Protein AF-A0A5K1EEK2-F1 (afdb_monomer_lite)

pLDDT: mean 88.05, std 8.61, range [51.78, 96.12]

Secondary structure (DSSP, 8-state):
--PPPSS-HHHHHHHHHHHHH--S-GGGSSHHHHIIIIIHHHHHHHHHHHT-

Sequence (52 aa):
MTEAPFGSREKLLKKQQYFQSVHKYTHLKGPFDKITSVAIPLAFAVTCGTMI

Foldseek 3Di:
DDDDPPDDCPVVVVVVVQQVVAPDDPQPSDPVSCCVVPVVVVVVCVVVVVVD

Radius of gyration: 17.66 Å; chains: 1; bounding box: 40×13×50 Å

Organism: NCBI:txid210225

InterPro domains:
  IPR039297 Cytochrome c oxidase subunit VII [PF02238] (10-49)

Structure (mmCIF, N/CA/C/O backbone):
data_AF-A0A5K1EEK2-F1
#
_entry.id   AF-A0A5K1EEK2-F1
#
loop_
_atom_site.group_PDB
_atom_site.id
_atom_site.type_symbol
_atom_site.labe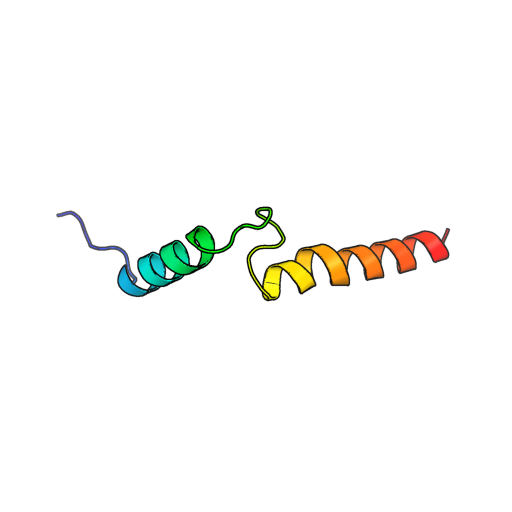l_atom_id
_atom_site.label_alt_id
_atom_site.label_comp_id
_atom_site.label_asym_id
_atom_site.label_entity_id
_atom_site.label_seq_id
_atom_site.pdbx_PDB_ins_code
_atom_site.Cartn_x
_atom_site.Cartn_y
_atom_site.Cartn_z
_atom_site.occupancy
_atom_site.B_iso_or_equiv
_atom_site.auth_seq_id
_atom_site.auth_comp_id
_atom_site.auth_asym_id
_atom_site.auth_atom_id
_atom_site.pdbx_PDB_model_num
ATOM 1 N N . MET A 1 1 ? -7.255 -7.195 35.291 1.00 51.78 1 MET A N 1
ATOM 2 C CA . MET A 1 1 ? -7.671 -6.053 34.449 1.00 51.78 1 MET A CA 1
ATOM 3 C C . MET A 1 1 ? -7.037 -6.248 33.083 1.00 51.78 1 MET A C 1
ATOM 5 O O . MET A 1 1 ? -5.824 -6.376 33.024 1.00 51.78 1 MET A O 1
ATOM 9 N N . THR A 1 2 ? -7.828 -6.378 32.017 1.00 74.75 2 THR A N 1
ATOM 10 C CA . THR A 1 2 ? -7.302 -6.446 30.643 1.00 74.75 2 THR A CA 1
ATOM 11 C C . THR A 1 2 ? -7.289 -5.029 30.099 1.00 74.75 2 THR A C 1
ATOM 13 O O . THR A 1 2 ? -8.342 -4.485 29.773 1.00 74.75 2 THR A O 1
ATOM 16 N N . GLU A 1 3 ? -6.118 -4.405 30.077 1.00 76.88 3 GLU A N 1
ATOM 17 C CA . GLU A 1 3 ? -5.959 -3.062 29.528 1.00 76.88 3 GLU A CA 1
ATOM 18 C C . GLU A 1 3 ? -6.239 -3.092 28.022 1.00 76.88 3 GLU A C 1
ATOM 20 O O . GLU A 1 3 ? -5.801 -3.998 27.304 1.00 76.88 3 GLU A O 1
ATOM 25 N N . ALA A 1 4 ? -7.026 -2.133 27.534 1.00 73.75 4 ALA A N 1
ATOM 26 C CA . ALA A 1 4 ? -7.245 -2.003 26.103 1.00 73.75 4 ALA A CA 1
ATOM 27 C C . ALA A 1 4 ? -5.927 -1.557 25.440 1.00 73.75 4 ALA A C 1
ATOM 29 O O . ALA A 1 4 ? -5.232 -0.703 25.991 1.00 73.75 4 ALA A O 1
ATOM 30 N N . PRO A 1 5 ? -5.561 -2.115 24.271 1.00 76.75 5 PRO A N 1
ATOM 31 C CA . PRO A 1 5 ? -4.334 -1.731 23.582 1.00 76.75 5 PRO A CA 1
ATOM 32 C C . PRO A 1 5 ? -4.299 -0.221 23.309 1.00 76.75 5 PRO A C 1
ATOM 34 O O . PRO A 1 5 ? -5.340 0.388 23.069 1.00 76.75 5 PRO A O 1
ATOM 37 N N . PHE A 1 6 ? -3.093 0.356 23.275 1.00 77.69 6 PHE A N 1
ATOM 38 C CA . PHE A 1 6 ? -2.814 1.802 23.184 1.00 77.69 6 PHE A CA 1
ATOM 39 C C . PHE A 1 6 ? -3.416 2.544 21.965 1.00 77.69 6 PHE A C 1
ATOM 41 O O . PHE A 1 6 ? -3.231 3.750 21.824 1.00 77.69 6 PHE A O 1
ATOM 48 N N . GLY A 1 7 ? -4.130 1.859 21.065 1.00 78.94 7 GLY A N 1
ATOM 49 C CA . GLY A 1 7 ? -4.755 2.441 19.879 1.00 78.94 7 GLY A CA 1
ATOM 50 C C . GLY A 1 7 ? -6.199 1.983 19.672 1.00 78.94 7 GLY A C 1
ATOM 51 O O . GLY A 1 7 ? -6.542 0.822 19.897 1.00 78.94 7 GLY A O 1
ATOM 52 N N . SER A 1 8 ? -7.041 2.896 19.172 1.00 80.56 8 SER A N 1
ATOM 53 C CA . SER A 1 8 ? -8.420 2.580 18.776 1.00 80.56 8 SER A CA 1
ATOM 54 C C . SER A 1 8 ? -8.451 1.509 17.677 1.00 80.56 8 SER A C 1
ATOM 56 O O . SER A 1 8 ? -7.784 1.627 16.642 1.00 80.56 8 SER A O 1
ATOM 58 N N . ARG A 1 9 ? -9.270 0.472 17.885 1.00 84.62 9 ARG A N 1
ATOM 59 C CA . ARG A 1 9 ? -9.454 -0.650 16.949 1.00 84.62 9 ARG A CA 1
ATOM 60 C C . ARG A 1 9 ? -10.171 -0.249 15.655 1.00 84.62 9 ARG A C 1
ATOM 62 O O . ARG A 1 9 ? -10.063 -0.962 14.662 1.00 84.62 9 ARG A O 1
ATOM 69 N N . GLU A 1 10 ? -10.838 0.903 15.623 1.00 88.31 10 GLU A N 1
ATOM 70 C CA . GLU A 1 10 ? -11.590 1.392 14.457 1.00 88.31 10 GLU A CA 1
ATOM 71 C C . GLU A 1 10 ? -10.703 1.576 13.220 1.00 88.31 10 GLU A C 1
ATOM 73 O O . GLU A 1 10 ? -11.059 1.172 12.112 1.00 88.31 10 GLU A O 1
ATOM 78 N N . LYS A 1 11 ? -9.496 2.131 13.406 1.00 88.81 11 LYS A N 1
ATOM 79 C CA . LYS A 1 11 ? -8.522 2.304 12.314 1.00 88.81 11 LYS A CA 1
ATOM 80 C C . LYS A 1 11 ? -8.067 0.958 11.748 1.00 88.81 11 LYS A C 1
ATOM 82 O O . LYS A 1 11 ? -7.820 0.848 10.547 1.00 88.81 11 LYS A O 1
ATOM 87 N N . LEU A 1 12 ? -7.958 -0.053 12.608 1.00 90.56 12 LEU A N 1
ATOM 88 C CA . LEU A 1 12 ? -7.523 -1.399 12.246 1.00 90.56 12 LEU A CA 1
ATOM 89 C C . LEU A 1 12 ? -8.616 -2.108 11.438 1.00 90.56 12 LEU A C 1
ATOM 91 O O . LEU A 1 12 ? -8.335 -2.586 10.341 1.00 90.56 12 LEU A O 1
ATOM 95 N N . LEU A 1 13 ? -9.866 -2.053 11.906 1.00 93.44 13 LEU A N 1
ATOM 96 C CA . LEU A 1 13 ? -11.028 -2.591 11.191 1.00 93.44 13 LEU A CA 1
ATOM 97 C C . LEU A 1 13 ? -11.196 -1.945 9.809 1.00 93.44 13 LEU A C 1
ATOM 99 O O . LEU A 1 13 ? -11.386 -2.645 8.816 1.00 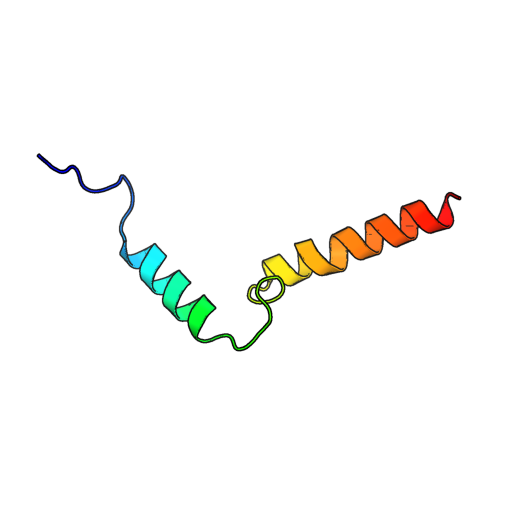93.44 13 LEU A O 1
ATOM 103 N N . LYS A 1 14 ? -11.025 -0.620 9.708 1.00 93.25 14 LYS A N 1
ATOM 104 C CA . LYS A 1 14 ? -11.098 0.096 8.425 1.00 93.25 14 LYS A CA 1
ATOM 105 C C . LYS A 1 14 ? -10.025 -0.368 7.435 1.00 93.25 14 LYS A C 1
ATOM 107 O O . LYS A 1 14 ? -10.311 -0.554 6.254 1.00 93.25 14 LYS A O 1
ATOM 112 N N . LYS A 1 15 ? -8.789 -0.585 7.905 1.00 92.06 15 LYS A N 1
ATOM 113 C CA . LYS A 1 15 ? -7.711 -1.138 7.068 1.00 92.06 15 LYS A CA 1
ATOM 114 C C . LYS A 1 15 ? -7.967 -2.598 6.697 1.00 92.06 15 LYS A C 1
ATOM 116 O O . LYS A 1 15 ? -7.720 -2.966 5.553 1.00 92.06 15 LYS A O 1
ATOM 121 N N . GLN A 1 16 ? -8.483 -3.411 7.619 1.00 93.31 16 GLN A N 1
ATOM 122 C CA . GLN A 1 16 ? -8.852 -4.802 7.345 1.00 93.31 16 GLN A CA 1
ATOM 123 C C . GLN A 1 16 ? -9.912 -4.885 6.248 1.00 93.31 16 GLN A C 1
ATOM 125 O O . GLN A 1 16 ? -9.695 -5.589 5.269 1.00 93.31 16 GLN A O 1
ATOM 130 N N . GLN A 1 17 ? -10.987 -4.101 6.343 1.00 94.94 17 GLN A N 1
ATOM 131 C CA . GLN A 1 17 ? -12.036 -4.068 5.324 1.00 94.94 17 GLN A CA 1
ATOM 132 C C . GLN A 1 17 ? -11.499 -3.620 3.955 1.00 94.94 17 GLN A C 1
ATOM 134 O O . GLN A 1 17 ? -11.824 -4.228 2.938 1.00 94.94 17 GLN A O 1
ATOM 139 N N . TYR A 1 18 ? -10.629 -2.603 3.922 1.00 93.81 18 TYR A N 1
ATOM 140 C CA . TYR A 1 18 ? -9.971 -2.158 2.689 1.00 93.81 18 TYR A CA 1
ATOM 141 C C . TYR A 1 18 ? -9.094 -3.253 2.060 1.00 93.81 18 TYR A C 1
ATOM 143 O O . TYR A 1 18 ? -9.212 -3.540 0.876 1.00 93.81 18 TYR A O 1
ATOM 151 N N . PHE A 1 19 ? -8.221 -3.906 2.832 1.00 93.50 19 PHE A N 1
ATOM 152 C CA . PHE A 1 19 ? -7.325 -4.932 2.285 1.00 93.50 19 PHE A CA 1
ATOM 153 C C . PHE A 1 19 ? -8.027 -6.261 1.972 1.00 93.50 19 PHE A C 1
ATOM 155 O O . PHE A 1 19 ? -7.504 -7.055 1.183 1.00 93.50 19 PHE A O 1
ATOM 162 N N . GLN A 1 20 ? -9.183 -6.522 2.587 1.00 93.75 20 GLN A N 1
ATOM 163 C CA . GLN A 1 20 ? -10.023 -7.686 2.301 1.00 93.75 20 GLN A CA 1
ATOM 164 C C . GLN A 1 20 ? -10.888 -7.489 1.050 1.00 93.75 20 GLN A C 1
ATOM 166 O O . GLN A 1 20 ? -11.135 -8.463 0.350 1.00 93.75 20 GLN A O 1
ATOM 171 N N . SER A 1 21 ? -11.300 -6.260 0.718 1.00 94.31 21 SER A N 1
ATOM 172 C CA . SER A 1 21 ? -12.077 -5.992 -0.505 1.00 94.31 21 SER A CA 1
ATOM 173 C C . SER A 1 21 ? -11.233 -6.006 -1.788 1.00 94.31 21 SER A C 1
ATOM 175 O O . SER A 1 21 ? -11.758 -6.184 -2.891 1.00 94.31 21 SER A O 1
ATOM 177 N N . VAL A 1 22 ? -9.913 -5.840 -1.668 1.00 93.06 22 VAL A N 1
ATOM 178 C CA . VAL A 1 22 ? -8.989 -5.835 -2.807 1.00 93.06 22 VAL A CA 1
ATOM 179 C C . VAL A 1 22 ? -8.626 -7.262 -3.225 1.00 93.06 22 VAL A C 1
ATOM 181 O O . VAL A 1 22 ? -7.912 -7.979 -2.521 1.00 93.06 22 VAL A O 1
ATOM 184 N N . HIS A 1 23 ? -9.038 -7.632 -4.437 1.00 91.06 23 HIS A N 1
ATOM 185 C CA . HIS A 1 23 ? -8.748 -8.923 -5.066 1.00 91.06 23 HIS A CA 1
ATOM 186 C C . HIS A 1 23 ? -7.399 -8.892 -5.802 1.00 91.06 23 HIS A C 1
ATOM 188 O O . HIS A 1 23 ? -7.332 -8.932 -7.028 1.00 91.06 23 HIS A O 1
ATOM 194 N N . LYS A 1 24 ? -6.305 -8.751 -5.048 1.00 89.62 24 LYS A N 1
ATOM 195 C CA . LYS A 1 24 ? -4.924 -8.791 -5.559 1.00 89.62 24 LYS A CA 1
ATOM 196 C C . LYS A 1 24 ? -4.046 -9.653 -4.658 1.00 89.62 24 LYS A C 1
ATOM 198 O O . LYS A 1 24 ? -4.371 -9.864 -3.487 1.00 89.62 24 LYS A O 1
ATOM 203 N N . TYR A 1 25 ? -2.907 -10.092 -5.191 1.00 89.62 25 TYR A N 1
ATOM 204 C CA . TYR A 1 25 ? -1.862 -10.751 -4.409 1.00 89.62 25 TYR A CA 1
ATOM 205 C C . TYR A 1 25 ? -1.392 -9.872 -3.247 1.00 89.62 25 TYR A C 1
ATOM 207 O O . TYR A 1 25 ? -1.392 -8.645 -3.349 1.00 89.62 25 TYR A O 1
ATOM 215 N N . THR A 1 26 ? -0.976 -10.505 -2.148 1.00 88.69 26 THR A N 1
ATOM 216 C CA . THR A 1 26 ? -0.666 -9.845 -0.868 1.00 88.69 26 THR A CA 1
ATOM 217 C C . THR A 1 26 ? 0.306 -8.672 -0.998 1.00 88.69 26 THR A C 1
ATOM 219 O O . THR A 1 26 ? 0.090 -7.645 -0.371 1.00 88.69 26 THR A O 1
ATOM 222 N N . HIS A 1 27 ? 1.315 -8.784 -1.861 1.00 86.06 27 HIS A N 1
ATOM 223 C CA . HIS A 1 27 ? 2.347 -7.766 -2.089 1.00 86.06 27 HIS A CA 1
ATOM 224 C C . HIS A 1 27 ? 1.943 -6.680 -3.112 1.00 86.06 27 HIS A C 1
ATOM 226 O O . HIS A 1 27 ? 2.776 -5.890 -3.539 1.00 86.06 27 HIS A O 1
ATOM 232 N N . LEU A 1 28 ? 0.679 -6.646 -3.550 1.00 89.06 28 LEU A N 1
ATOM 233 C CA . LEU A 1 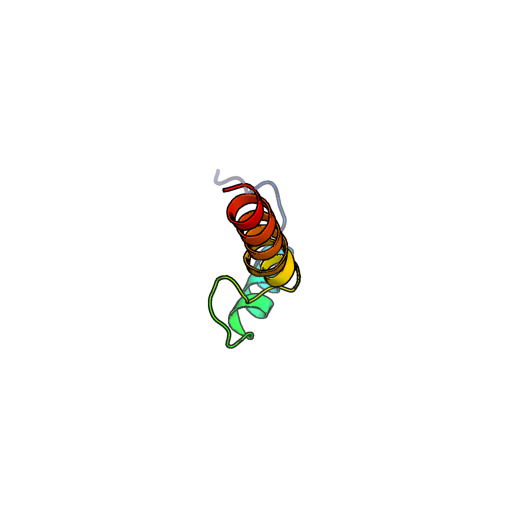28 ? 0.151 -5.675 -4.523 1.00 89.06 28 LEU A CA 1
ATOM 234 C C . LEU A 1 28 ? -1.179 -5.050 -4.074 1.00 89.06 28 LEU A C 1
ATOM 236 O O . LEU A 1 28 ? -1.889 -4.445 -4.887 1.00 89.06 28 LEU A O 1
ATOM 240 N N . LYS A 1 29 ? -1.563 -5.228 -2.805 1.00 89.75 29 LYS A N 1
ATOM 241 C CA . LYS A 1 29 ? -2.869 -4.788 -2.305 1.00 89.75 29 LYS A CA 1
ATOM 242 C C . LYS A 1 29 ? -2.932 -3.275 -2.139 1.00 89.75 29 LYS A C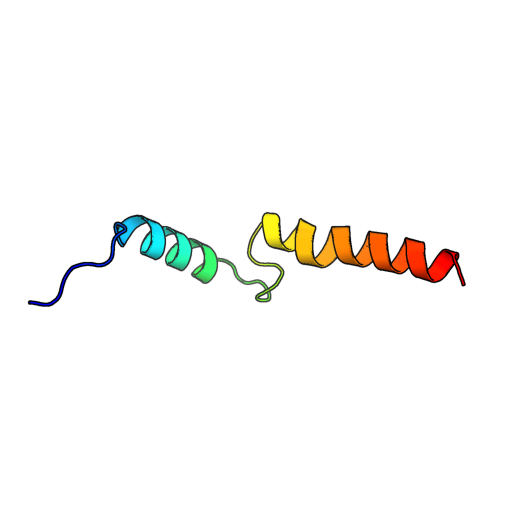 1
ATOM 244 O O . LYS A 1 29 ? -3.902 -2.657 -2.574 1.00 89.75 29 LYS A O 1
ATOM 249 N N . GLY A 1 30 ? -1.912 -2.685 -1.526 1.00 89.56 30 GLY A N 1
ATOM 250 C CA . GLY A 1 30 ? -1.815 -1.251 -1.306 1.00 89.56 30 GLY A CA 1
ATOM 251 C C . GLY A 1 30 ? -1.128 -0.498 -2.451 1.00 89.56 30 GLY A C 1
ATOM 252 O O . GLY A 1 30 ? -0.325 -1.065 -3.194 1.00 89.56 30 GLY A O 1
ATOM 253 N N . PRO A 1 31 ? -1.379 0.818 -2.577 1.00 86.75 31 PRO A N 1
ATOM 254 C CA . PRO A 1 31 ? -0.596 1.676 -3.467 1.00 86.75 31 PRO A CA 1
ATOM 255 C C . PRO A 1 31 ? 0.878 1.740 -3.041 1.00 86.75 31 PRO A C 1
ATOM 257 O O . PRO A 1 31 ? 1.757 1.753 -3.898 1.00 86.75 31 PRO A O 1
ATOM 260 N N . PHE A 1 32 ? 1.146 1.708 -1.730 1.00 92.06 32 PHE A N 1
ATOM 261 C CA . PHE A 1 32 ? 2.504 1.635 -1.187 1.00 92.06 32 PHE A CA 1
ATOM 262 C C . PHE A 1 32 ? 3.210 0.339 -1.587 1.00 92.06 32 PHE A C 1
ATOM 264 O O . PHE A 1 32 ? 4.366 0.392 -1.993 1.00 92.06 32 PHE A O 1
ATOM 271 N N . ASP A 1 33 ? 2.496 -0.790 -1.567 1.00 90.38 33 ASP A N 1
ATOM 272 C CA . ASP A 1 33 ? 3.070 -2.092 -1.913 1.00 90.38 33 ASP A CA 1
ATOM 273 C C . ASP A 1 33 ? 3.545 -2.136 -3.369 1.00 90.38 33 ASP A C 1
ATOM 275 O O . ASP A 1 33 ? 4.561 -2.749 -3.670 1.00 90.38 33 ASP A O 1
ATOM 279 N N . LYS A 1 34 ? 2.875 -1.421 -4.284 1.00 89.12 34 LYS A N 1
ATOM 280 C CA . LYS A 1 34 ? 3.336 -1.296 -5.676 1.00 89.12 34 LYS A CA 1
ATOM 281 C C . LYS A 1 34 ? 4.695 -0.587 -5.766 1.00 89.12 34 LYS A C 1
ATOM 283 O O . LYS A 1 34 ? 5.544 -0.982 -6.560 1.00 89.12 34 LYS A O 1
ATOM 288 N N . ILE A 1 35 ? 4.913 0.449 -4.960 1.00 91.00 35 ILE A N 1
ATOM 289 C CA . ILE A 1 35 ? 6.184 1.183 -4.946 1.00 91.00 35 ILE A CA 1
ATOM 290 C C . ILE A 1 35 ? 7.275 0.300 -4.332 1.00 91.00 35 ILE A C 1
ATOM 292 O O . ILE A 1 35 ? 8.337 0.128 -4.927 1.00 91.00 35 ILE A O 1
ATOM 296 N N . THR A 1 36 ? 6.999 -0.298 -3.172 1.00 91.94 36 THR A N 1
ATOM 297 C CA . THR A 1 36 ? 7.993 -1.060 -2.404 1.00 91.94 36 THR A CA 1
ATOM 298 C C . THR A 1 36 ? 8.290 -2.439 -2.975 1.00 91.94 36 THR A C 1
ATOM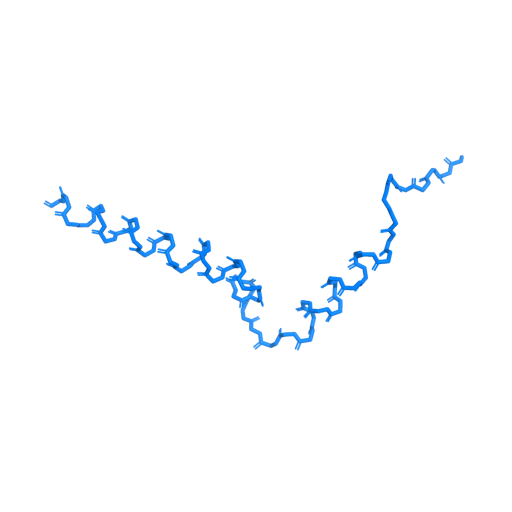 300 O O . THR A 1 36 ? 9.411 -2.909 -2.826 1.00 91.94 36 THR A O 1
ATOM 303 N N . SER A 1 37 ? 7.327 -3.077 -3.641 1.00 92.06 37 SER A N 1
ATOM 304 C CA . SER A 1 37 ? 7.467 -4.450 -4.146 1.00 92.06 37 SER A CA 1
ATOM 305 C C . SER A 1 37 ? 7.729 -4.525 -5.649 1.00 92.06 37 SER A C 1
ATOM 307 O O . SER A 1 37 ? 8.153 -5.572 -6.124 1.00 92.06 37 SER A O 1
ATOM 309 N N . VAL A 1 38 ? 7.496 -3.445 -6.409 1.00 91.62 38 VAL A N 1
ATOM 310 C CA . VAL A 1 38 ? 7.751 -3.423 -7.862 1.00 91.62 38 VAL A CA 1
ATOM 311 C C . VAL A 1 38 ? 8.776 -2.361 -8.224 1.00 91.62 38 VAL A C 1
ATOM 313 O O . VAL A 1 38 ? 9.831 -2.704 -8.739 1.00 91.62 38 VAL A O 1
ATOM 316 N N . ALA A 1 39 ? 8.513 -1.084 -7.939 1.00 92.19 39 ALA A N 1
ATOM 317 C CA . ALA A 1 39 ? 9.369 -0.004 -8.434 1.00 92.19 39 ALA A CA 1
ATOM 318 C C . ALA A 1 39 ? 10.783 -0.040 -7.831 1.00 92.19 39 ALA A C 1
ATOM 320 O O . ALA A 1 39 ? 11.760 -0.037 -8.578 1.00 92.19 39 ALA A O 1
ATOM 321 N N . ILE A 1 40 ? 10.895 -0.112 -6.498 1.00 93.62 40 ILE A N 1
ATOM 322 C CA . ILE A 1 40 ? 12.197 -0.130 -5.812 1.00 93.62 40 ILE A CA 1
ATOM 323 C C . ILE A 1 40 ? 12.996 -1.393 -6.168 1.00 93.62 40 ILE A C 1
ATOM 325 O O . ILE A 1 40 ? 14.138 -1.245 -6.606 1.00 93.62 40 ILE A O 1
ATOM 329 N N . PRO A 1 41 ? 12.439 -2.619 -6.059 1.00 94.06 41 PRO A N 1
ATOM 330 C CA . PRO A 1 41 ? 13.201 -3.823 -6.368 1.00 94.06 41 PRO A CA 1
ATOM 331 C C . PRO A 1 41 ? 13.599 -3.901 -7.841 1.00 94.06 41 PRO A C 1
ATOM 333 O O . PRO A 1 41 ? 14.712 -4.318 -8.133 1.00 94.06 41 PRO A O 1
ATOM 336 N N . LEU A 1 42 ? 12.737 -3.461 -8.767 1.00 94.38 42 LEU A N 1
ATOM 337 C CA . LEU A 1 42 ? 13.052 -3.466 -10.196 1.00 94.38 42 LEU A CA 1
ATOM 338 C C . LEU A 1 42 ? 14.168 -2.468 -10.525 1.00 94.38 42 LEU A C 1
ATOM 340 O O . LEU A 1 42 ? 15.125 -2.833 -11.198 1.00 94.38 42 LEU A O 1
ATOM 344 N N . ALA A 1 43 ? 14.083 -1.233 -10.021 1.00 94.94 43 ALA A N 1
ATOM 345 C CA . ALA A 1 43 ? 15.131 -0.234 -10.225 1.00 94.94 43 ALA A CA 1
ATOM 346 C C . ALA A 1 43 ? 16.470 -0.694 -9.632 1.00 94.94 43 ALA A C 1
ATOM 348 O O . ALA A 1 4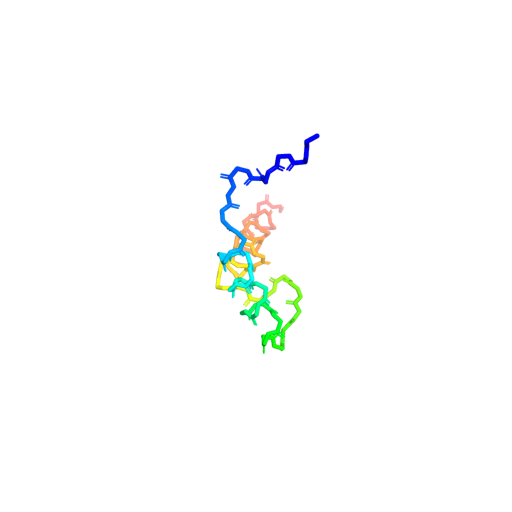3 ? 17.513 -0.566 -10.275 1.00 94.94 43 ALA A O 1
ATOM 349 N N . PHE A 1 44 ? 16.437 -1.280 -8.433 1.00 95.50 44 PHE A N 1
ATOM 350 C CA . PHE A 1 44 ? 17.624 -1.815 -7.777 1.00 95.50 44 PHE A CA 1
ATOM 351 C C . PHE A 1 44 ? 18.232 -2.980 -8.567 1.00 95.50 44 PHE A C 1
ATOM 353 O O . PHE A 1 44 ? 19.419 -2.954 -8.876 1.00 95.50 44 PHE A O 1
ATOM 360 N N . ALA A 1 45 ? 17.414 -3.954 -8.975 1.00 95.19 45 ALA A N 1
ATOM 361 C CA . ALA A 1 45 ? 17.861 -5.105 -9.754 1.00 95.19 45 ALA A CA 1
ATOM 362 C C . ALA A 1 45 ? 18.447 -4.701 -11.113 1.00 95.19 45 ALA A C 1
ATOM 364 O O . ALA A 1 45 ? 19.480 -5.237 -11.503 1.00 95.19 45 ALA A O 1
ATOM 365 N N . VAL A 1 46 ? 17.833 -3.738 -11.809 1.00 96.12 46 VAL A N 1
ATOM 366 C CA . VAL A 1 46 ? 18.370 -3.194 -13.066 1.00 96.12 46 VAL A CA 1
ATOM 367 C C . VAL A 1 46 ? 19.725 -2.540 -12.821 1.00 96.12 46 VAL A C 1
ATOM 369 O O . VAL A 1 46 ? 20.681 -2.870 -13.510 1.00 96.12 46 VAL A O 1
ATOM 372 N N . THR A 1 47 ? 19.832 -1.676 -11.809 1.00 94.56 47 THR A N 1
ATOM 373 C CA . THR A 1 47 ? 21.088 -0.980 -11.491 1.00 94.56 47 THR A CA 1
ATOM 374 C C . THR A 1 47 ? 22.212 -1.973 -11.184 1.00 94.56 47 THR A C 1
ATOM 376 O O . THR A 1 47 ? 23.294 -1.873 -11.758 1.00 94.56 47 THR A O 1
ATOM 379 N N . CYS A 1 48 ? 21.945 -2.973 -10.336 1.00 91.31 48 CYS A N 1
ATOM 380 C CA . CYS A 1 48 ? 22.913 -4.021 -10.017 1.00 91.31 48 CYS A CA 1
ATOM 381 C C . CYS A 1 48 ? 23.264 -4.880 -11.236 1.00 91.31 48 CYS A C 1
ATOM 383 O O . CYS A 1 48 ? 24.434 -5.165 -11.456 1.00 91.31 48 CYS A O 1
ATOM 385 N N . GLY A 1 49 ? 22.270 -5.275 -12.034 1.00 92.12 49 GLY A N 1
ATOM 386 C CA . GLY A 1 49 ? 22.476 -6.104 -13.219 1.00 92.12 49 GLY A CA 1
ATOM 387 C C . GLY A 1 49 ? 23.282 -5.407 -14.315 1.00 92.12 49 GLY A C 1
ATOM 388 O O . GLY A 1 49 ? 24.030 -6.070 -15.014 1.00 92.12 49 GLY A O 1
ATOM 389 N N . THR A 1 50 ? 23.171 -4.081 -14.445 1.00 90.12 50 THR A N 1
ATOM 390 C CA . THR A 1 50 ? 23.982 -3.292 -15.392 1.00 90.12 50 THR A CA 1
ATOM 391 C C . THR A 1 50 ? 25.405 -2.999 -14.909 1.00 90.12 50 THR A C 1
ATOM 393 O O . THR A 1 50 ? 26.222 -2.534 -15.697 1.00 90.12 50 THR A O 1
ATOM 396 N N . MET A 1 51 ? 25.694 -3.212 -13.620 1.00 73.81 51 MET A N 1
ATOM 397 C CA . MET A 1 51 ? 27.021 -3.010 -13.018 1.00 73.81 51 MET A CA 1
ATOM 398 C C . MET A 1 51 ? 27.899 -4.274 -13.029 1.00 73.81 51 MET A C 1
ATOM 400 O O . MET A 1 51 ? 29.042 -4.207 -12.577 1.00 73.81 51 MET A O 1
ATOM 404 N N . ILE A 1 52 ? 27.374 -5.403 -13.512 1.00 63.38 52 ILE A N 1
ATOM 405 C CA . ILE A 1 52 ? 28.084 -6.677 -13.709 1.00 63.38 52 ILE A CA 1
ATOM 406 C C . ILE A 1 52 ? 28.379 -6.835 -15.199 1.00 63.38 52 ILE A C 1
ATOM 408 O O . ILE A 1 52 ? 29.512 -7.253 -15.521 1.00 63.38 52 ILE A O 1
#